Protein AF-A0AA97DT17-F1 (afdb_monomer_lite)

pLDDT: mean 79.76, std 15.25, range [33.44, 93.19]

Radius of gyration: 13.84 Å; chains: 1; bounding box: 22×36×38 Å

Foldseek 3Di:
DDQDAPDPDDDDQQFWKWFAAPVRDIDIFGPHDPCRQQDPVGGGGSYMDTDDDDPPVVVPPPD

Structure (mmCIF, N/CA/C/O backbone):
data_AF-A0AA97DT17-F1
#
_entry.id   AF-A0AA97DT17-F1
#
loop_
_atom_site.group_PDB
_atom_site.id
_atom_site.type_symbol
_atom_site.label_atom_id
_atom_site.label_alt_id
_atom_site.label_comp_id
_atom_site.label_asym_id
_atom_site.label_entity_id
_atom_site.label_seq_id
_atom_site.pdbx_PDB_ins_code
_atom_site.Cartn_x
_atom_site.Cartn_y
_atom_site.Cartn_z
_atom_site.occupancy
_atom_site.B_iso_or_equiv
_atom_site.auth_seq_id
_atom_site.auth_comp_id
_atom_site.auth_asym_id
_atom_site.auth_atom_id
_atom_site.pdbx_PDB_model_num
ATOM 1 N N . MET A 1 1 ? 13.317 -13.354 -7.358 1.00 37.91 1 MET A N 1
ATOM 2 C CA . MET A 1 1 ? 13.346 -12.480 -6.166 1.00 37.91 1 MET A CA 1
ATOM 3 C C . MET A 1 1 ? 12.012 -12.653 -5.442 1.00 37.91 1 MET A C 1
ATOM 5 O O . MET A 1 1 ? 10.985 -12.319 -6.017 1.00 37.91 1 MET A O 1
ATOM 9 N N . LYS A 1 2 ? 11.989 -13.324 -4.281 1.00 33.44 2 LYS A N 1
ATOM 10 C CA . LYS A 1 2 ? 10.761 -13.541 -3.493 1.00 33.44 2 LYS A CA 1
ATOM 11 C C . LYS A 1 2 ? 10.644 -12.403 -2.482 1.00 33.44 2 LYS A C 1
ATOM 13 O O . LYS A 1 2 ? 11.476 -12.296 -1.589 1.00 33.44 2 LYS A O 1
ATOM 18 N N . TRP A 1 3 ? 9.647 -11.551 -2.680 1.00 47.31 3 TRP A N 1
ATOM 19 C CA . TRP A 1 3 ? 9.404 -10.357 -1.880 1.00 47.31 3 TRP A CA 1
ATOM 20 C C . TRP A 1 3 ? 8.806 -10.743 -0.527 1.00 47.31 3 TRP A C 1
ATOM 22 O O . TRP A 1 3 ? 7.763 -11.392 -0.462 1.00 47.31 3 TRP A O 1
ATOM 32 N N . VAL A 1 4 ? 9.499 -10.379 0.549 1.00 45.47 4 VAL A N 1
ATOM 33 C CA . VAL A 1 4 ? 9.050 -10.571 1.928 1.00 45.47 4 VAL A CA 1
ATOM 34 C C . VAL A 1 4 ? 8.457 -9.242 2.369 1.00 45.47 4 VAL A C 1
ATOM 36 O O . VAL A 1 4 ? 9.190 -8.286 2.611 1.00 45.47 4 VAL A O 1
ATOM 39 N N . SER A 1 5 ? 7.128 -9.155 2.430 1.00 53.53 5 SER A N 1
ATOM 40 C CA . SER A 1 5 ? 6.486 -8.101 3.210 1.00 53.53 5 SER A CA 1
ATOM 41 C C . SER A 1 5 ? 7.046 -8.170 4.633 1.00 53.53 5 SER A C 1
ATOM 43 O O . SER A 1 5 ? 7.118 -9.256 5.213 1.00 53.53 5 SER A O 1
ATOM 45 N N . VAL A 1 6 ? 7.484 -7.038 5.195 1.00 56.25 6 VAL A N 1
ATOM 46 C CA . VAL A 1 6 ? 8.106 -7.005 6.539 1.00 56.25 6 VAL A CA 1
ATOM 47 C C . VAL A 1 6 ? 7.175 -7.613 7.589 1.00 56.25 6 VAL A C 1
ATOM 49 O O . VAL A 1 6 ? 7.630 -8.256 8.527 1.00 56.25 6 VAL A O 1
ATOM 52 N N . ASN A 1 7 ? 5.866 -7.530 7.351 1.00 54.75 7 ASN A N 1
ATOM 53 C CA . ASN A 1 7 ? 4.865 -8.342 8.016 1.00 54.75 7 ASN A CA 1
ATOM 54 C C . ASN A 1 7 ? 4.308 -9.371 7.029 1.00 54.75 7 ASN A C 1
ATOM 56 O O . ASN A 1 7 ? 3.698 -9.008 6.030 1.00 54.75 7 ASN A O 1
ATOM 60 N N . LYS A 1 8 ? 4.434 -10.671 7.319 1.00 65.19 8 LYS A N 1
ATOM 61 C CA . LYS A 1 8 ? 3.787 -11.771 6.557 1.00 65.19 8 LYS A CA 1
ATOM 62 C C . LYS A 1 8 ? 2.242 -11.710 6.570 1.00 65.19 8 LYS A C 1
ATOM 64 O O . LYS A 1 8 ? 1.581 -12.620 6.079 1.00 65.19 8 LYS A O 1
ATOM 69 N N . LYS A 1 9 ? 1.673 -10.666 7.172 1.00 78.94 9 LYS A N 1
ATOM 70 C CA . LYS A 1 9 ? 0.249 -10.375 7.312 1.00 78.94 9 LYS A CA 1
ATOM 71 C C . LYS A 1 9 ? -0.091 -9.215 6.381 1.00 78.94 9 LYS A C 1
ATOM 73 O O . LYS A 1 9 ? 0.715 -8.306 6.256 1.00 78.94 9 LYS A O 1
ATOM 78 N N . LEU A 1 10 ? -1.256 -9.241 5.740 1.00 83.38 10 LEU A N 1
ATOM 79 C CA . LEU A 1 10 ? -1.760 -8.082 4.999 1.00 83.38 10 LEU A CA 1
ATOM 80 C C . LEU A 1 10 ? -2.072 -6.919 5.957 1.00 83.38 10 LEU A C 1
ATOM 82 O O . LEU A 1 10 ? -2.344 -7.183 7.134 1.00 83.38 10 LEU A O 1
ATOM 86 N N . PRO A 1 11 ? -2.054 -5.666 5.469 1.00 86.38 11 PRO A N 1
ATOM 87 C CA . PRO A 1 11 ? -2.465 -4.537 6.280 1.00 86.38 11 PRO A CA 1
ATOM 88 C C . PRO A 1 11 ? -3.907 -4.677 6.768 1.00 86.38 11 PRO A C 1
ATOM 90 O O . PRO A 1 11 ? -4.727 -5.369 6.158 1.00 86.38 11 PRO A O 1
ATOM 93 N N . GLU A 1 12 ? -4.229 -3.988 7.853 1.00 87.19 12 GLU A N 1
ATOM 94 C CA . GLU A 1 12 ? -5.612 -3.799 8.268 1.00 87.19 12 GLU A CA 1
ATOM 95 C C . GLU A 1 12 ? -6.358 -2.918 7.255 1.00 87.19 12 GLU A C 1
ATOM 97 O O . GLU A 1 12 ? -5.804 -1.980 6.674 1.00 87.19 12 GLU A O 1
ATOM 102 N N . GLN A 1 13 ? -7.622 -3.250 6.990 1.00 88.50 13 GLN A N 1
ATOM 103 C CA . GLN A 1 13 ? -8.450 -2.475 6.072 1.00 88.50 13 GLN A CA 1
ATOM 104 C C . GLN A 1 13 ? -8.560 -1.027 6.571 1.00 88.50 13 GLN A C 1
ATOM 106 O O . GLN A 1 13 ? -8.741 -0.783 7.759 1.00 88.50 13 GLN A O 1
ATOM 111 N N . TYR A 1 14 ? -8.454 -0.071 5.651 1.00 89.44 14 TYR A N 1
ATOM 112 C CA . TYR A 1 14 ? -8.385 1.371 5.903 1.00 89.44 14 TYR A CA 1
ATOM 113 C C . TYR A 1 14 ? -7.097 1.874 6.579 1.00 89.44 14 TYR A C 1
ATOM 115 O O . TYR A 1 14 ? -6.987 3.070 6.864 1.00 89.44 14 TYR A O 1
ATOM 123 N N . SER A 1 15 ? -6.081 1.025 6.762 1.00 88.62 15 SER A N 1
ATOM 124 C CA . SER A 1 15 ? -4.750 1.481 7.169 1.00 88.62 15 SER A CA 1
ATOM 125 C C . SER A 1 15 ? -4.068 2.292 6.072 1.00 88.62 15 SER A C 1
ATOM 127 O O . SER A 1 15 ? -4.212 2.031 4.875 1.00 88.62 15 SER A O 1
ATOM 129 N N . LYS A 1 16 ? -3.260 3.269 6.490 1.00 89.81 16 LYS A N 1
ATOM 130 C CA . LYS A 1 16 ? -2.334 3.961 5.590 1.00 89.81 16 LYS A CA 1
ATOM 131 C C . LYS A 1 16 ? -1.079 3.119 5.432 1.00 89.81 16 LYS A C 1
ATOM 133 O O . LYS A 1 16 ? -0.449 2.755 6.424 1.00 89.81 16 LYS A O 1
ATOM 138 N N . VAL A 1 17 ? -0.701 2.851 4.192 1.00 89.88 17 VAL A N 1
ATOM 139 C CA . VAL A 1 17 ? 0.497 2.088 3.849 1.00 89.88 17 VAL A CA 1
ATOM 140 C C . VAL A 1 17 ? 1.441 2.952 3.028 1.00 89.88 17 VAL A C 1
ATOM 142 O O . VAL A 1 17 ? 1.022 3.639 2.103 1.00 89.88 17 VAL A O 1
ATOM 145 N N . LEU A 1 18 ? 2.726 2.919 3.359 1.00 91.38 18 LEU A N 1
ATOM 146 C CA . LEU A 1 18 ? 3.778 3.474 2.521 1.00 91.38 18 LEU A CA 1
ATOM 147 C C . LEU A 1 18 ? 4.161 2.418 1.485 1.00 91.3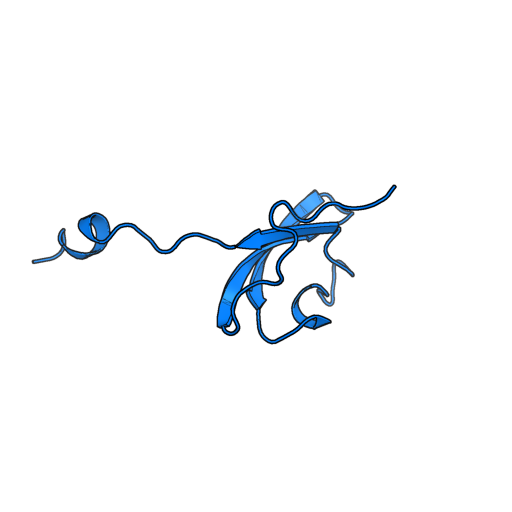8 18 LEU A C 1
ATOM 149 O O . LEU A 1 18 ? 4.555 1.318 1.866 1.00 91.38 18 LEU A O 1
ATOM 153 N N . CYS A 1 19 ? 4.046 2.746 0.203 1.00 91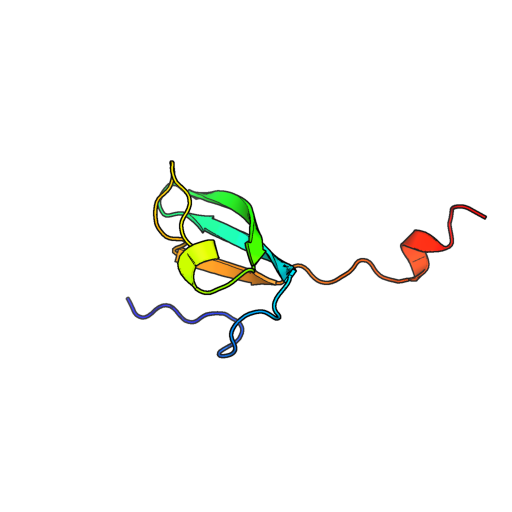.31 19 CYS A N 1
ATOM 154 C CA . CYS A 1 19 ? 4.385 1.882 -0.924 1.00 91.31 19 CYS A CA 1
ATOM 155 C C . CYS A 1 19 ? 5.630 2.401 -1.645 1.00 91.31 19 CYS A C 1
ATOM 157 O O . CYS A 1 19 ? 5.709 3.586 -1.952 1.00 91.31 19 CYS A O 1
ATOM 159 N N . LEU A 1 20 ? 6.565 1.506 -1.958 1.00 91.69 2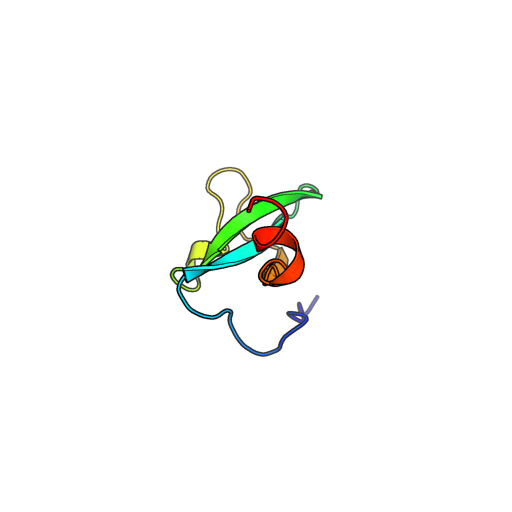0 LEU A N 1
ATOM 160 C CA . LEU A 1 20 ? 7.720 1.733 -2.823 1.00 91.69 20 LEU A CA 1
ATOM 161 C C . LEU A 1 20 ? 7.473 1.062 -4.177 1.00 91.69 20 LEU A C 1
ATOM 163 O O . LEU A 1 20 ? 7.105 -0.114 -4.235 1.00 91.69 20 LEU A O 1
ATOM 167 N N . TYR A 1 21 ? 7.715 1.791 -5.262 1.00 92.06 21 TYR A N 1
ATOM 168 C CA . TYR A 1 21 ? 7.512 1.324 -6.636 1.00 92.06 21 TYR A CA 1
ATOM 169 C C . TYR A 1 21 ? 8.837 1.014 -7.352 1.00 92.06 21 TYR A C 1
ATOM 171 O O . TYR A 1 21 ? 9.893 1.483 -6.919 1.00 92.06 21 TYR A O 1
ATOM 179 N N . PRO A 1 22 ? 8.812 0.272 -8.482 1.00 90.00 22 PRO A N 1
ATOM 180 C CA . PRO A 1 22 ? 10.018 -0.091 -9.234 1.00 90.00 22 PRO A CA 1
ATOM 181 C C . PRO A 1 22 ? 10.875 1.095 -9.690 1.00 90.00 22 PRO A C 1
ATOM 183 O O . PRO A 1 22 ? 12.082 0.960 -9.850 1.00 90.00 22 PRO A O 1
ATOM 186 N N . ASN A 1 23 ? 10.261 2.262 -9.892 1.00 91.62 23 ASN A N 1
ATOM 187 C CA . ASN A 1 23 ? 10.949 3.492 -10.289 1.00 91.62 23 ASN A CA 1
ATOM 188 C C . ASN A 1 23 ? 11.603 4.244 -9.111 1.00 91.62 23 ASN A C 1
ATOM 190 O O . ASN A 1 23 ? 12.060 5.370 -9.291 1.00 91.62 23 ASN A O 1
ATOM 194 N N . GLY A 1 24 ? 11.603 3.668 -7.905 1.00 91.00 24 GLY A N 1
ATOM 195 C CA . GLY A 1 24 ? 12.161 4.274 -6.696 1.00 91.00 24 GLY A CA 1
ATOM 196 C C . GLY A 1 24 ? 11.261 5.312 -6.023 1.00 91.00 24 GLY A C 1
ATOM 197 O O . GLY A 1 24 ? 11.613 5.809 -4.955 1.00 91.00 24 GLY A O 1
ATOM 198 N N . LYS A 1 25 ? 10.093 5.640 -6.595 1.00 92.81 25 LYS A N 1
ATOM 199 C CA . LYS A 1 25 ? 9.137 6.542 -5.944 1.00 92.81 25 LYS A CA 1
ATOM 200 C C . LYS A 1 25 ? 8.474 5.860 -4.755 1.00 92.81 25 LYS A C 1
ATOM 202 O O . LYS A 1 25 ? 8.210 4.657 -4.781 1.00 92.81 25 LYS A O 1
ATOM 207 N N . MET A 1 26 ? 8.163 6.664 -3.744 1.00 93.19 26 MET A N 1
ATOM 208 C CA . MET A 1 26 ? 7.383 6.254 -2.584 1.00 93.19 26 MET A CA 1
ATOM 209 C C . MET A 1 26 ? 6.107 7.082 -2.494 1.00 93.19 26 MET A C 1
ATOM 211 O O . MET A 1 26 ? 6.141 8.282 -2.759 1.00 93.19 26 MET A O 1
ATOM 215 N N . ASP A 1 27 ? 5.002 6.446 -2.114 1.00 92.31 27 ASP A N 1
ATOM 216 C CA . ASP A 1 27 ? 3.725 7.129 -1.904 1.00 92.31 27 ASP A CA 1
ATOM 217 C C . ASP A 1 27 ? 2.902 6.477 -0.788 1.00 92.31 27 ASP A C 1
ATOM 219 O O . ASP A 1 27 ? 3.063 5.290 -0.493 1.00 92.31 27 ASP A O 1
ATOM 223 N N . VAL A 1 28 ? 2.018 7.256 -0.166 1.00 91.44 28 VAL A N 1
ATOM 224 C CA . VAL A 1 28 ? 1.105 6.782 0.875 1.00 91.44 28 VAL A CA 1
ATOM 225 C C . VAL A 1 28 ? -0.234 6.423 0.251 1.00 91.44 28 VAL A C 1
ATOM 227 O O . VAL A 1 28 ? -0.957 7.287 -0.233 1.00 91.44 28 VAL A O 1
ATOM 230 N N . GLN A 1 29 ? -0.600 5.149 0.337 1.00 89.81 29 GLN A N 1
ATOM 231 C CA . GLN A 1 29 ? -1.878 4.637 -0.141 1.00 89.81 29 GLN A CA 1
ATOM 232 C C . GLN A 1 29 ? -2.801 4.251 1.016 1.00 89.81 29 GLN A C 1
ATOM 234 O O . GLN A 1 29 ? -2.355 3.886 2.106 1.00 89.81 29 GLN A O 1
ATOM 239 N N . LEU A 1 30 ? -4.109 4.314 0.769 1.00 91.00 30 LEU A N 1
ATOM 240 C CA . LEU A 1 30 ? -5.113 3.736 1.655 1.00 91.00 30 LEU A CA 1
ATOM 241 C C . LEU A 1 30 ? -5.311 2.264 1.284 1.00 91.00 30 LEU A C 1
ATOM 243 O O . LEU A 1 30 ? -5.651 1.953 0.143 1.00 91.00 30 LEU A O 1
ATOM 247 N N . TYR A 1 31 ? -5.122 1.359 2.240 1.00 90.56 31 TYR A N 1
ATOM 248 C CA . TYR A 1 31 ? -5.333 -0.063 2.007 1.00 90.56 31 TYR A CA 1
ATOM 249 C C . TYR A 1 31 ? -6.828 -0.409 2.045 1.00 90.56 31 TYR A C 1
ATOM 251 O O . TYR A 1 31 ? -7.444 -0.454 3.105 1.00 90.56 31 TYR A O 1
ATOM 259 N N . LEU A 1 32 ? -7.418 -0.663 0.881 1.00 91.38 32 LEU A N 1
ATOM 260 C CA . LEU A 1 32 ? -8.796 -1.147 0.717 1.00 91.38 32 LEU A CA 1
ATOM 261 C C . LEU A 1 32 ? -8.843 -2.643 0.372 1.00 91.38 32 LEU A C 1
ATOM 263 O O . LEU A 1 32 ? -9.874 -3.288 0.536 1.00 91.38 32 LEU A O 1
ATOM 267 N N . GLY A 1 33 ? -7.727 -3.193 -0.101 1.00 87.50 33 GLY A N 1
ATOM 268 C CA . GLY A 1 33 ? -7.579 -4.580 -0.516 1.00 87.50 33 GLY A CA 1
ATOM 269 C C . GLY A 1 33 ? -6.258 -4.782 -1.253 1.00 87.50 33 GLY A C 1
ATOM 270 O O . GLY A 1 33 ? -5.428 -3.879 -1.334 1.00 87.50 33 GLY A O 1
ATOM 271 N N . ARG A 1 34 ? -6.034 -5.972 -1.817 1.00 83.25 34 ARG A N 1
ATOM 272 C CA . ARG A 1 34 ? -4.774 -6.285 -2.525 1.00 83.25 34 ARG A CA 1
ATOM 273 C C . ARG A 1 34 ? -4.500 -5.360 -3.715 1.00 83.25 34 ARG A C 1
ATOM 275 O O . ARG A 1 34 ? -3.337 -5.077 -3.990 1.00 83.25 34 ARG A O 1
ATOM 282 N N . ASP A 1 35 ? -5.546 -4.857 -4.363 1.00 85.81 35 ASP A N 1
ATOM 283 C CA . ASP A 1 35 ? -5.419 -3.940 -5.499 1.00 85.81 35 ASP A CA 1
ATOM 284 C C . ASP A 1 35 ? -4.910 -2.550 -5.092 1.00 85.81 35 ASP A C 1
ATOM 286 O O . ASP A 1 35 ? -4.345 -1.844 -5.921 1.00 85.81 35 ASP A O 1
ATOM 290 N N . SE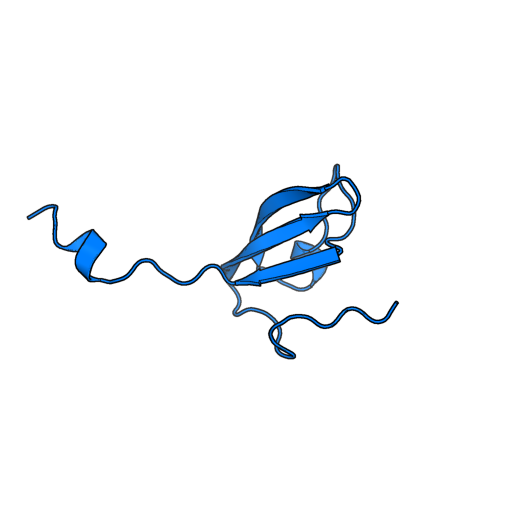R A 1 36 ? -4.984 -2.189 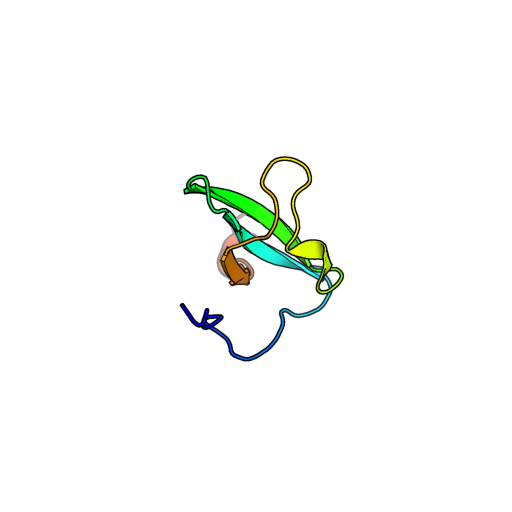-3.804 1.00 85.00 36 SER A N 1
ATOM 291 C CA . SER A 1 36 ? -4.413 -0.942 -3.269 1.00 85.00 36 SER A CA 1
ATOM 292 C C . SER A 1 36 ? -2.888 -0.878 -3.350 1.00 85.00 36 SER A C 1
ATOM 294 O O . SER A 1 36 ? -2.297 0.162 -3.095 1.00 85.00 36 SER A O 1
ATOM 296 N N . PHE A 1 37 ? -2.220 -1.977 -3.701 1.00 86.25 37 PHE A N 1
ATOM 297 C CA . PHE A 1 37 ? -0.786 -1.975 -3.978 1.00 86.25 37 PHE A CA 1
ATOM 298 C C . PHE A 1 37 ? -0.459 -1.619 -5.427 1.00 86.25 37 PHE A C 1
ATOM 300 O O . PHE A 1 37 ? 0.711 -1.614 -5.797 1.00 86.25 37 PHE A O 1
ATOM 307 N N . ARG A 1 38 ? -1.452 -1.329 -6.269 1.00 88.44 38 ARG A N 1
ATOM 308 C CA . ARG A 1 38 ? -1.240 -0.934 -7.657 1.00 88.44 38 ARG A CA 1
ATOM 309 C C . ARG A 1 38 ? -1.511 0.556 -7.809 1.00 88.44 38 ARG A C 1
ATOM 311 O O . ARG A 1 38 ? -2.586 1.038 -7.491 1.00 88.44 38 ARG A O 1
ATOM 318 N N . HIS A 1 39 ? -0.520 1.277 -8.307 1.00 87.56 39 HIS A N 1
ATOM 319 C CA . HIS A 1 39 ? -0.636 2.684 -8.653 1.00 87.56 39 HIS A CA 1
ATOM 320 C C . HIS A 1 39 ? -0.765 2.825 -10.169 1.00 87.56 39 HIS A C 1
ATOM 322 O O . HIS A 1 39 ? -0.035 2.168 -10.914 1.00 87.56 39 HIS A O 1
ATOM 328 N N . GLU A 1 40 ? -1.646 3.707 -10.634 1.00 86.88 40 GLU A N 1
ATOM 329 C CA . GLU A 1 40 ? -1.937 3.880 -12.065 1.00 86.88 40 GLU A CA 1
ATOM 330 C C . GLU A 1 40 ? -0.682 4.229 -12.875 1.00 86.88 40 GLU A C 1
ATOM 332 O O . GLU A 1 40 ? -0.427 3.639 -13.921 1.00 86.88 40 GLU A O 1
ATOM 337 N N . LEU A 1 41 ? 0.150 5.130 -12.344 1.00 87.62 41 LEU A N 1
ATOM 338 C CA . LEU A 1 41 ? 1.364 5.607 -13.019 1.00 87.62 41 LEU A CA 1
ATOM 339 C C . LEU A 1 41 ? 2.620 4.764 -12.756 1.00 87.62 41 LEU A C 1
ATOM 341 O O . LEU A 1 41 ? 3.581 4.848 -13.516 1.00 87.62 41 LEU A O 1
ATOM 345 N N . TYR A 1 42 ? 2.663 4.016 -11.650 1.00 86.69 42 TYR A N 1
ATOM 346 C CA . TYR A 1 42 ? 3.904 3.393 -11.157 1.00 86.69 42 TYR A CA 1
ATOM 347 C C . TYR A 1 42 ? 3.831 1.864 -11.118 1.00 86.69 42 TYR A C 1
ATOM 349 O O . TYR A 1 42 ? 4.824 1.205 -10.813 1.00 86.69 42 TYR A O 1
ATOM 357 N N . GLY A 1 43 ? 2.673 1.296 -11.463 1.00 88.25 43 GLY A N 1
ATOM 358 C CA . GLY A 1 43 ? 2.442 -0.138 -11.476 1.00 88.25 43 GLY A CA 1
ATOM 359 C C . GLY A 1 43 ? 2.299 -0.719 -10.073 1.00 88.25 43 GLY A C 1
ATOM 360 O O . GLY A 1 43 ? 1.820 -0.066 -9.146 1.00 88.25 43 GLY A O 1
ATOM 361 N N . ALA A 1 44 ? 2.672 -1.988 -9.928 1.00 90.06 44 ALA A N 1
ATOM 362 C CA . ALA A 1 44 ? 2.607 -2.683 -8.653 1.00 90.06 44 ALA A CA 1
ATOM 363 C C . ALA A 1 44 ? 3.733 -2.235 -7.713 1.00 90.06 44 ALA A C 1
ATOM 365 O O . ALA A 1 44 ? 4.905 -2.175 -8.084 1.00 90.06 44 ALA A O 1
ATOM 366 N N . CYS A 1 45 ? 3.352 -1.969 -6.474 1.00 89.25 45 CYS A N 1
ATOM 367 C CA . CYS A 1 45 ? 4.235 -1.765 -5.348 1.00 89.25 45 CYS A CA 1
ATOM 368 C C . CYS A 1 45 ? 5.130 -2.996 -5.151 1.00 89.25 45 CYS A C 1
ATOM 370 O O . CYS A 1 45 ? 4.653 -4.132 -5.105 1.00 89.25 45 CYS A O 1
ATOM 372 N N . ILE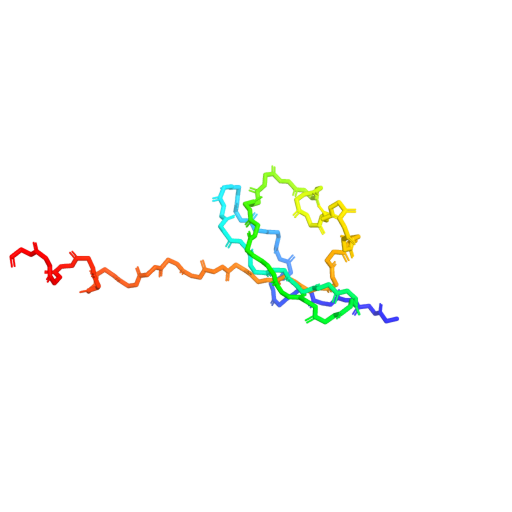 A 1 46 ? 6.434 -2.757 -5.029 1.00 90.12 46 ILE A N 1
ATOM 373 C CA . ILE A 1 46 ? 7.436 -3.797 -4.767 1.00 90.12 46 ILE A CA 1
ATOM 374 C C . ILE A 1 46 ? 7.664 -3.999 -3.269 1.00 90.12 46 ILE A C 1
ATOM 376 O O . ILE A 1 46 ? 8.085 -5.072 -2.843 1.00 90.12 46 ILE A O 1
ATOM 380 N N . PHE A 1 47 ? 7.354 -2.991 -2.454 1.00 87.94 47 PHE A N 1
ATOM 381 C CA . PHE A 1 47 ? 7.483 -3.066 -1.006 1.00 87.94 47 PHE A CA 1
ATOM 382 C C . PHE A 1 47 ? 6.494 -2.135 -0.319 1.00 87.94 47 PHE A C 1
ATOM 384 O O . PHE A 1 47 ? 6.430 -0.954 -0.650 1.00 87.94 47 PHE A O 1
ATOM 391 N N . TRP A 1 48 ? 5.787 -2.636 0.690 1.00 88.00 48 TRP A N 1
ATOM 392 C CA . TRP A 1 48 ? 4.881 -1.824 1.489 1.00 88.00 48 TRP A CA 1
ATOM 393 C C . TRP A 1 48 ? 5.134 -1.997 2.990 1.00 88.00 48 TRP A C 1
ATOM 395 O O . TRP A 1 48 ? 5.572 -3.054 3.447 1.00 88.00 48 TRP A O 1
ATOM 405 N N . SER A 1 49 ? 4.818 -0.955 3.756 1.00 87.38 49 SER A N 1
ATOM 406 C CA . SER A 1 49 ? 4.754 -0.991 5.220 1.00 87.38 49 SER A CA 1
ATOM 407 C C . SER A 1 49 ? 3.536 -0.219 5.700 1.00 87.38 49 SER A C 1
ATOM 409 O O . SER A 1 49 ? 3.246 0.858 5.183 1.00 87.38 49 SER A O 1
ATOM 411 N N . GLU A 1 50 ? 2.846 -0.727 6.719 1.00 87.25 50 GLU A N 1
ATOM 412 C CA . GLU A 1 50 ? 1.876 0.089 7.449 1.00 87.25 50 GLU A CA 1
ATOM 413 C C . GLU A 1 50 ? 2.578 1.282 8.092 1.00 87.25 50 GLU A C 1
ATOM 415 O O . GLU A 1 50 ? 3.699 1.168 8.600 1.00 87.25 50 GLU A O 1
ATOM 420 N N . ILE A 1 51 ? 1.914 2.431 8.048 1.00 85.00 51 ILE A N 1
ATOM 421 C CA . ILE A 1 51 ? 2.366 3.630 8.735 1.00 85.00 51 ILE A CA 1
ATOM 422 C C . ILE A 1 51 ? 1.768 3.578 10.138 1.00 85.00 51 ILE A C 1
ATOM 424 O O . ILE A 1 51 ? 0.540 3.604 10.265 1.00 85.00 51 ILE A O 1
ATOM 428 N N . PRO A 1 52 ? 2.596 3.517 11.195 1.00 80.31 52 PRO A N 1
ATOM 429 C CA . PRO A 1 52 ? 2.076 3.484 12.548 1.00 80.31 52 PRO A CA 1
ATOM 430 C C . PRO A 1 52 ? 1.272 4.762 12.828 1.00 80.31 52 PRO A C 1
ATOM 432 O O . PRO A 1 52 ? 1.644 5.850 12.363 1.00 80.31 52 PRO A O 1
ATOM 435 N N . PRO A 1 53 ? 0.170 4.666 13.591 1.00 76.12 53 PRO A N 1
ATOM 436 C CA . PRO A 1 53 ? -0.546 5.850 14.033 1.00 76.12 53 PRO A CA 1
ATOM 437 C C . PRO A 1 53 ? 0.404 6.751 14.824 1.00 76.12 53 PRO A C 1
ATOM 439 O O . PRO A 1 53 ? 1.320 6.281 15.505 1.00 76.12 53 PRO A O 1
ATOM 442 N N . ARG A 1 54 ? 0.189 8.068 14.749 1.00 78.25 54 ARG A N 1
ATOM 443 C CA . ARG A 1 54 ? 0.986 8.994 15.559 1.00 78.25 54 ARG A CA 1
ATOM 444 C C . ARG A 1 54 ? 0.790 8.666 17.047 1.00 78.25 54 ARG A C 1
ATOM 446 O O . ARG A 1 54 ? -0.342 8.392 17.453 1.00 78.25 54 ARG A O 1
ATOM 453 N N . PRO A 1 55 ? 1.847 8.744 17.873 1.00 78.12 55 PRO A N 1
ATOM 454 C CA . PRO A 1 55 ? 1.711 8.589 19.316 1.00 78.12 55 PRO A CA 1
ATOM 455 C C . PRO A 1 55 ? 0.698 9.588 19.891 1.00 78.12 55 PRO A C 1
ATOM 457 O O . PRO A 1 55 ? 0.633 10.739 19.449 1.00 78.12 55 PRO A O 1
ATOM 460 N N . LYS A 1 56 ? -0.074 9.169 20.905 1.00 73.62 56 LYS A N 1
ATOM 461 C CA . LYS A 1 56 ? -1.116 9.999 21.552 1.00 73.62 56 LYS A CA 1
ATOM 462 C C . LYS A 1 56 ? -0.577 11.349 22.046 1.00 73.62 56 LYS A C 1
ATOM 464 O O . LYS A 1 56 ? -1.272 12.359 21.979 1.00 73.62 56 LYS A O 1
ATOM 469 N N . GLU A 1 57 ? 0.686 11.379 22.459 1.00 76.19 57 GLU A N 1
ATOM 470 C CA . GLU A 1 57 ? 1.422 12.565 22.917 1.00 76.19 57 GLU A CA 1
ATOM 471 C C . GLU A 1 57 ? 1.436 13.718 21.902 1.00 76.19 57 GLU A C 1
ATOM 473 O O . GLU A 1 57 ? 1.476 14.883 22.293 1.00 76.19 57 GLU A O 1
ATOM 478 N N . PHE A 1 58 ? 1.352 13.424 20.601 1.00 63.31 58 PHE A N 1
ATOM 479 C CA . PHE A 1 58 ? 1.312 14.447 19.553 1.00 63.31 58 PHE A CA 1
ATOM 480 C C . PHE A 1 58 ? -0.061 15.112 19.399 1.00 63.31 58 PHE A C 1
ATOM 482 O O . PHE A 1 58 ? -0.139 16.221 18.874 1.00 63.31 58 PHE A O 1
ATOM 489 N N . TYR A 1 59 ? -1.137 14.471 19.861 1.00 65.31 59 TYR A N 1
ATOM 490 C CA . TYR A 1 59 ? -2.490 15.033 19.822 1.00 65.31 59 TYR A CA 1
ATOM 491 C C . TYR A 1 59 ? -2.792 15.909 21.047 1.00 65.31 59 TYR A C 1
ATOM 493 O O . TYR A 1 59 ? -3.633 16.800 20.970 1.00 65.31 59 TYR A O 1
ATOM 501 N N . ASN A 1 60 ? -2.058 15.713 22.148 1.00 62.81 60 ASN A N 1
ATOM 502 C CA . ASN A 1 60 ? -2.261 16.432 23.410 1.00 62.81 60 ASN A CA 1
ATOM 503 C C . ASN A 1 60 ? -1.574 17.809 23.477 1.00 62.81 60 ASN A C 1
ATOM 505 O O . ASN A 1 60 ? -1.837 18.564 24.403 1.00 62.81 60 ASN A O 1
ATOM 509 N N . ARG A 1 61 ? -0.734 18.180 22.499 1.00 58.56 61 ARG A N 1
ATOM 510 C CA . ARG A 1 61 ? -0.027 19.482 22.469 1.00 58.56 61 ARG A CA 1
ATOM 511 C C . ARG A 1 61 ? -0.868 20.661 21.942 1.00 58.56 61 ARG A C 1
ATOM 513 O O . ARG A 1 61 ? -0.309 21.702 21.619 1.00 58.56 61 ARG A O 1
ATOM 520 N N . ARG A 1 62 ? -2.187 20.493 21.787 1.00 55.88 62 ARG A N 1
ATOM 521 C CA . ARG A 1 62 ? -3.118 21.531 21.290 1.00 55.88 62 ARG A CA 1
ATOM 522 C C . ARG A 1 62 ? -4.250 21.877 22.272 1.00 55.88 62 ARG A C 1
ATOM 524 O O . ARG A 1 62 ? -5.264 22.412 21.835 1.00 55.88 62 ARG A O 1
ATOM 531 N N . ARG A 1 63 ? -4.110 21.544 23.557 1.00 50.78 63 ARG A N 1
ATOM 532 C CA . ARG A 1 63 ? -5.010 22.028 24.613 1.00 50.78 63 ARG A CA 1
ATOM 533 C C . ARG A 1 63 ? -4.311 23.059 25.473 1.00 50.78 63 ARG A C 1
ATOM 535 O O . ARG A 1 63 ? -3.119 22.828 25.765 1.00 50.78 63 ARG A O 1
#

Secondary structure (DSSP, 8-state):
-----SSSSPPPTT-EEEEE-TTS-EEEEE-SSGGGGEETTTEE-SEEEEPPPPPGGGTGGG-

Sequence (63 aa):
MKWVSVNKKLPEQYSKVLCLYPNGKMDVQLYLGRDSFRHELYGACIFWSEIPPRPKEFYNRRR